Protein AF-A0A2N0QYH5-F1 (afdb_monomer)

Sequence (59 aa):
MDIFINGVWTAFYAIENVQMHRVKFNDKQLDIGCNFRYFNWRLSTEEVMKNYLNHRPFC

Mean predicted aligned error: 6.39 Å

Foldseek 3Di:
DWDDDLLHGDDDDDDPDDDPDDDPPDPDDDDDDPDDDDDPDDDDSVRVNVVCVVDPDDD

Structure (mmCIF, N/CA/C/O backbone):
data_AF-A0A2N0QYH5-F1
#
_entry.id   AF-A0A2N0QYH5-F1
#
loop_
_atom_site.group_PDB
_atom_s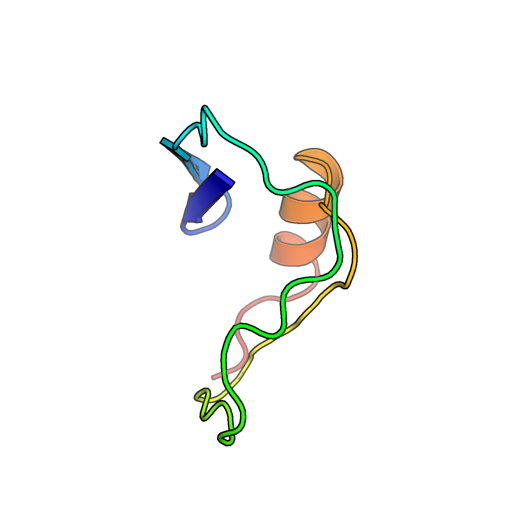ite.id
_atom_site.type_symbol
_atom_site.label_atom_id
_atom_site.label_alt_id
_atom_site.label_comp_id
_atom_site.label_asym_id
_atom_site.label_entity_id
_atom_site.label_seq_id
_atom_site.pdbx_PDB_ins_code
_atom_site.Cartn_x
_atom_site.Cartn_y
_atom_site.Cartn_z
_atom_site.occupancy
_atom_site.B_iso_or_equiv
_atom_site.auth_seq_id
_atom_site.auth_comp_id
_atom_site.auth_asym_id
_atom_site.auth_atom_id
_atom_site.pdbx_PDB_model_num
ATOM 1 N N . MET A 1 1 ? -3.503 6.224 4.946 1.00 88.19 1 MET A N 1
ATOM 2 C CA . MET A 1 1 ? -2.868 5.278 4.012 1.00 88.19 1 MET A CA 1
ATOM 3 C C . MET A 1 1 ? -2.566 6.033 2.740 1.00 88.19 1 MET A C 1
ATOM 5 O O . MET A 1 1 ? -3.485 6.612 2.179 1.00 88.19 1 MET A O 1
ATOM 9 N N . ASP A 1 2 ? -1.309 6.041 2.319 1.00 92.06 2 ASP A N 1
ATOM 10 C CA . ASP A 1 2 ? -0.884 6.622 1.044 1.00 92.06 2 ASP A CA 1
ATOM 11 C C . ASP A 1 2 ? -0.608 5.487 0.063 1.00 92.06 2 ASP A C 1
ATOM 13 O O . ASP A 1 2 ? 0.013 4.491 0.437 1.00 92.06 2 ASP A O 1
ATOM 17 N N . ILE A 1 3 ? -1.083 5.625 -1.172 1.00 93.25 3 ILE A N 1
ATOM 18 C CA . ILE A 1 3 ? -0.904 4.631 -2.229 1.00 93.25 3 ILE A CA 1
ATOM 19 C C . ILE A 1 3 ? 0.009 5.220 -3.299 1.00 93.25 3 ILE A C 1
ATOM 21 O O . ILE A 1 3 ? -0.265 6.288 -3.851 1.00 93.25 3 ILE A O 1
ATOM 25 N N . PHE A 1 4 ? 1.067 4.480 -3.621 1.00 93.31 4 PHE A N 1
ATOM 26 C CA . PHE A 1 4 ? 1.996 4.792 -4.699 1.00 93.31 4 PHE A CA 1
ATOM 27 C C . PHE A 1 4 ? 1.954 3.675 -5.745 1.00 93.31 4 PHE A C 1
ATOM 29 O O . PHE A 1 4 ? 2.050 2.501 -5.389 1.00 93.31 4 PHE A O 1
ATOM 36 N N . ILE A 1 5 ? 1.839 4.027 -7.027 1.00 93.00 5 ILE A N 1
ATOM 37 C CA . ILE A 1 5 ? 1.886 3.089 -8.158 1.00 93.00 5 ILE A CA 1
ATOM 38 C C . ILE A 1 5 ? 3.029 3.523 -9.069 1.00 93.00 5 ILE A C 1
ATOM 40 O O . ILE A 1 5 ? 3.085 4.678 -9.481 1.00 93.00 5 ILE A O 1
ATOM 44 N N . ASN A 1 6 ? 3.964 2.615 -9.364 1.00 91.00 6 ASN A N 1
ATOM 45 C CA . ASN A 1 6 ? 5.147 2.892 -10.192 1.00 91.00 6 ASN A CA 1
ATOM 46 C C . ASN A 1 6 ? 5.960 4.122 -9.733 1.00 91.00 6 ASN A C 1
ATOM 48 O O . ASN A 1 6 ? 6.500 4.865 -10.551 1.00 91.00 6 ASN A O 1
ATOM 52 N N . GLY A 1 7 ? 6.027 4.361 -8.419 1.00 89.75 7 GLY A N 1
ATOM 53 C CA . GLY A 1 7 ? 6.697 5.534 -7.848 1.00 89.75 7 GLY A CA 1
ATOM 54 C C . GLY A 1 7 ? 5.896 6.841 -7.942 1.00 89.75 7 GLY A C 1
ATOM 55 O O . GLY A 1 7 ? 6.436 7.903 -7.664 1.00 89.75 7 GLY A O 1
ATOM 56 N N . VAL A 1 8 ? 4.616 6.808 -8.314 1.00 92.44 8 VAL A N 1
ATOM 57 C CA . VAL A 1 8 ? 3.753 7.997 -8.360 1.00 92.44 8 VAL A CA 1
ATOM 58 C C . VAL A 1 8 ? 2.727 7.934 -7.237 1.00 92.44 8 VAL A C 1
ATOM 60 O O . VAL A 1 8 ? 1.990 6.952 -7.120 1.00 92.44 8 VAL A O 1
ATOM 63 N N . TRP A 1 9 ? 2.647 8.986 -6.417 1.00 94.31 9 TRP A N 1
ATOM 64 C CA . TRP A 1 9 ? 1.573 9.121 -5.430 1.00 94.31 9 TRP A CA 1
ATOM 65 C C . TRP A 1 9 ? 0.230 9.217 -6.155 1.00 94.31 9 TRP A C 1
ATOM 67 O O . TRP A 1 9 ? 0.006 10.133 -6.942 1.00 94.31 9 TRP A O 1
ATOM 77 N N . THR A 1 10 ? -0.631 8.226 -5.934 1.00 96.12 10 THR A N 1
ATOM 78 C CA . THR A 1 10 ? -1.858 8.033 -6.721 1.00 96.12 10 THR A CA 1
ATOM 79 C C . THR A 1 10 ? -3.106 8.368 -5.917 1.00 96.12 10 THR A C 1
ATOM 81 O O . THR A 1 10 ? -4.067 8.902 -6.462 1.00 96.12 10 THR A O 1
ATOM 84 N N . ALA A 1 11 ? -3.115 8.039 -4.626 1.00 94.75 11 ALA A N 1
ATOM 85 C CA . ALA A 1 11 ? -4.276 8.248 -3.776 1.00 94.75 11 ALA A CA 1
ATOM 86 C C . ALA A 1 11 ? -3.889 8.301 -2.299 1.00 94.75 11 ALA A C 1
ATOM 88 O O . ALA A 1 11 ? -2.849 7.781 -1.882 1.00 94.75 11 ALA A O 1
ATOM 89 N N . PHE A 1 12 ? -4.794 8.858 -1.499 1.00 93.19 12 PHE A N 1
ATOM 90 C CA . PHE A 1 12 ? -4.759 8.744 -0.052 1.00 93.19 12 PHE A CA 1
ATOM 91 C C . PHE A 1 12 ? -6.119 8.297 0.482 1.00 93.19 12 PHE A C 1
ATOM 93 O O . PHE A 1 12 ? -7.166 8.605 -0.083 1.00 93.19 12 PHE A O 1
ATOM 100 N N . TYR A 1 13 ? -6.085 7.579 1.600 1.00 88.38 13 TYR A N 1
ATOM 101 C CA . TYR A 1 13 ? -7.258 7.225 2.388 1.00 88.38 13 TYR A CA 1
ATOM 102 C C . TYR A 1 13 ? -6.983 7.516 3.863 1.00 88.38 13 TYR A C 1
ATOM 104 O O . TYR A 1 13 ? -6.074 6.927 4.461 1.00 88.38 13 TYR A O 1
ATOM 112 N N . ALA A 1 14 ? -7.737 8.444 4.449 1.00 86.88 14 ALA A N 1
ATOM 113 C CA . ALA A 1 14 ? -7.639 8.766 5.866 1.00 86.88 14 ALA A CA 1
ATOM 114 C C . ALA A 1 14 ? -8.467 7.770 6.689 1.00 86.88 14 ALA A C 1
ATOM 116 O O . ALA A 1 14 ? -9.589 7.433 6.327 1.00 86.88 14 ALA A O 1
ATOM 117 N N . ILE A 1 15 ? -7.907 7.294 7.801 1.00 83.00 15 ILE A N 1
ATOM 118 C CA . ILE A 1 15 ? -8.662 6.535 8.802 1.00 83.00 15 ILE A CA 1
ATOM 119 C C . ILE A 1 15 ? -8.974 7.518 9.922 1.00 83.00 15 ILE A C 1
ATOM 121 O O . ILE A 1 15 ? -8.053 8.007 10.569 1.00 83.00 15 ILE A O 1
ATOM 125 N N . GLU A 1 16 ? -10.252 7.816 10.129 1.00 82.31 16 GLU A N 1
ATOM 126 C CA . GLU A 1 16 ? -10.682 8.817 11.114 1.00 82.31 16 GLU A CA 1
ATOM 127 C C . GLU A 1 16 ? -10.576 8.291 12.552 1.00 82.31 16 GLU A C 1
ATOM 129 O O . GLU A 1 16 ? -10.108 8.993 13.443 1.00 82.31 16 GLU A O 1
ATOM 134 N N . ASN A 1 17 ? -10.925 7.020 12.771 1.00 82.94 17 ASN A N 1
ATOM 135 C CA . ASN A 1 17 ? -10.910 6.383 14.088 1.00 82.94 17 ASN A CA 1
ATOM 136 C C . ASN A 1 17 ? -9.747 5.393 14.204 1.00 82.94 17 ASN A C 1
ATOM 138 O O . ASN A 1 17 ? -9.919 4.178 14.082 1.00 82.94 17 ASN A O 1
ATOM 142 N N . VAL A 1 18 ? -8.539 5.921 14.403 1.00 80.31 18 VAL A N 1
ATOM 143 C CA . VAL A 1 18 ? -7.329 5.101 14.535 1.00 80.31 18 VAL A CA 1
ATOM 144 C C . VAL A 1 18 ? -7.348 4.329 15.858 1.00 80.31 18 VAL A C 1
ATOM 146 O O . VAL A 1 18 ? -7.374 4.913 16.940 1.00 80.31 18 VAL A O 1
ATOM 149 N N . GLN A 1 19 ? -7.283 2.999 15.777 1.00 78.50 19 GLN A N 1
ATOM 150 C CA . GLN A 1 19 ? -7.041 2.150 16.943 1.00 78.50 19 GLN A CA 1
ATOM 151 C C . GLN A 1 19 ? -5.570 2.255 17.355 1.00 78.50 19 GLN A C 1
ATOM 153 O O . GLN A 1 19 ? -4.685 1.751 16.668 1.00 78.50 19 GLN A O 1
ATOM 158 N N . MET A 1 20 ? -5.320 2.914 18.486 1.00 77.31 20 MET A N 1
ATOM 159 C CA . MET A 1 20 ? -3.968 3.129 19.024 1.00 77.31 20 MET A CA 1
ATOM 160 C C . MET A 1 20 ? -3.382 1.882 19.708 1.00 77.31 20 MET A C 1
ATOM 162 O O . MET A 1 20 ? -2.182 1.820 19.966 1.00 77.31 20 MET A O 1
ATOM 166 N N . HIS A 1 21 ? -4.217 0.884 20.011 1.00 77.00 21 HIS A N 1
ATOM 167 C CA . HIS A 1 21 ? -3.792 -0.369 20.631 1.00 77.00 21 HIS A CA 1
ATOM 168 C C . HIS A 1 21 ? -3.417 -1.412 19.575 1.00 77.00 21 HIS A C 1
ATOM 170 O O . HIS A 1 21 ? -3.932 -1.409 18.459 1.00 77.00 21 HIS A O 1
ATOM 176 N N . ARG A 1 22 ? -2.535 -2.348 19.941 1.00 72.38 22 ARG A N 1
ATOM 177 C CA . ARG A 1 22 ? -2.142 -3.467 19.077 1.00 72.38 22 ARG A CA 1
ATOM 178 C C . ARG A 1 22 ? -3.364 -4.328 18.741 1.00 72.38 22 ARG A C 1
ATOM 180 O O . ARG A 1 22 ? -3.878 -5.039 19.600 1.00 72.38 22 ARG A O 1
ATOM 187 N N . VAL A 1 23 ? -3.780 -4.306 17.477 1.00 71.50 23 VAL A N 1
ATOM 188 C CA . VAL A 1 23 ? -4.882 -5.127 16.959 1.00 71.50 23 VAL A CA 1
ATOM 189 C C . VAL A 1 23 ? -4.318 -6.394 16.318 1.00 71.50 23 VAL A C 1
ATOM 191 O O . VAL A 1 23 ? -3.460 -6.324 15.438 1.00 71.50 23 VAL A O 1
ATOM 194 N N . LYS A 1 24 ? -4.808 -7.567 16.735 1.00 74.62 24 LYS A N 1
ATOM 195 C CA . LYS A 1 24 ? -4.604 -8.817 15.993 1.00 74.62 24 LYS A CA 1
ATOM 196 C C . LYS A 1 24 ? -5.700 -8.895 14.930 1.00 74.62 24 LYS A C 1
ATOM 198 O O . LYS A 1 24 ? -6.852 -9.152 15.252 1.00 74.62 24 LYS A O 1
ATOM 203 N N . PHE A 1 25 ? -5.350 -8.583 13.684 1.00 70.44 25 PHE A N 1
ATOM 204 C CA . PHE A 1 25 ? -6.323 -8.474 12.590 1.00 70.44 25 PHE A CA 1
ATOM 205 C C . PHE A 1 25 ? -6.819 -9.832 12.071 1.00 70.44 25 PHE A C 1
ATOM 207 O O . PHE A 1 25 ? -7.879 -9.896 11.455 1.00 70.44 25 PHE A O 1
ATOM 214 N N . ASN A 1 26 ? -6.069 -10.912 12.310 1.00 74.25 26 ASN A N 1
ATOM 215 C CA . ASN A 1 26 ? -6.445 -12.277 11.958 1.00 74.25 26 ASN A CA 1
ATOM 216 C C . ASN A 1 26 ? -5.549 -13.277 12.711 1.00 74.25 26 ASN A C 1
ATOM 218 O O . ASN A 1 26 ? -4.386 -12.982 12.997 1.00 74.25 26 ASN A O 1
ATOM 222 N N . ASP A 1 27 ? -6.078 -14.465 12.990 1.00 82.56 27 ASP A N 1
ATOM 223 C CA . ASP A 1 27 ? -5.338 -15.585 13.592 1.00 82.56 27 ASP A CA 1
ATOM 224 C C . ASP A 1 27 ? -4.812 -16.566 12.533 1.00 82.56 27 ASP A C 1
ATOM 226 O O . ASP A 1 27 ? -4.118 -17.527 12.860 1.00 82.56 27 ASP A O 1
ATOM 230 N N . LYS A 1 28 ? -5.147 -16.326 11.262 1.00 86.06 28 LYS A N 1
ATOM 231 C CA . LYS A 1 28 ? -4.778 -17.157 10.114 1.00 86.06 28 LYS A CA 1
ATOM 232 C C . LYS A 1 28 ? -3.535 -16.632 9.393 1.00 86.06 28 LYS A C 1
ATOM 234 O O . LYS A 1 28 ? -3.178 -15.461 9.515 1.00 86.06 28 LYS A O 1
ATOM 239 N N . GLN A 1 29 ? -2.909 -17.516 8.617 1.00 84.88 29 GLN A N 1
ATOM 240 C CA . GLN A 1 29 ? -1.766 -17.197 7.766 1.00 84.88 29 GLN A CA 1
ATOM 241 C C . GLN A 1 29 ? -2.128 -16.142 6.708 1.00 84.88 29 GLN A C 1
ATOM 243 O O . GLN A 1 29 ? -3.227 -16.147 6.155 1.00 84.88 29 GLN A O 1
ATOM 248 N N . LEU A 1 30 ? -1.189 -15.229 6.457 1.00 85.31 30 LEU A N 1
ATOM 249 C CA . LEU A 1 30 ? -1.255 -14.245 5.383 1.00 85.31 30 LEU A CA 1
ATOM 250 C C . LEU A 1 30 ? -0.501 -14.795 4.168 1.00 85.31 30 LEU A C 1
ATOM 252 O O . LEU A 1 30 ? 0.726 -14.875 4.198 1.00 8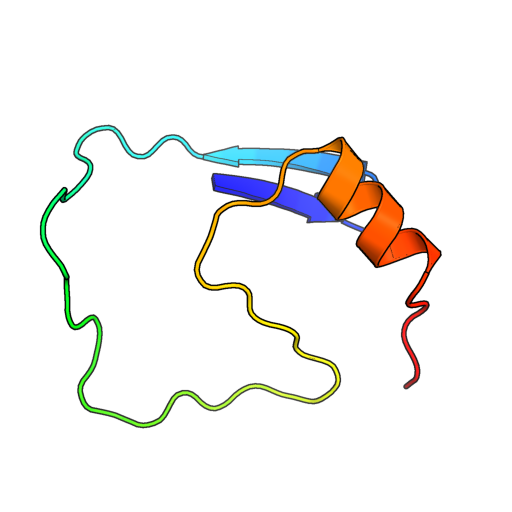5.31 30 LEU A O 1
ATOM 256 N N . ASP A 1 31 ? -1.232 -15.151 3.115 1.00 86.69 31 ASP A N 1
ATOM 257 C CA . ASP A 1 31 ? -0.647 -15.637 1.865 1.00 86.69 31 ASP A CA 1
ATOM 258 C C . ASP A 1 31 ? -0.467 -14.476 0.883 1.00 86.69 31 ASP A C 1
ATOM 260 O O . ASP A 1 31 ? -1.432 -13.841 0.454 1.00 86.69 31 ASP A O 1
ATOM 264 N N . ILE A 1 32 ? 0.787 -14.179 0.542 1.00 85.62 32 ILE A N 1
ATOM 265 C CA . ILE A 1 32 ? 1.164 -13.125 -0.405 1.00 85.62 32 ILE A CA 1
ATOM 266 C C . ILE A 1 32 ? 1.989 -13.757 -1.529 1.00 85.62 32 ILE A C 1
ATOM 268 O O . ILE A 1 32 ? 2.769 -14.675 -1.286 1.00 85.62 32 ILE A O 1
ATOM 272 N N . GLY A 1 33 ? 1.805 -13.269 -2.760 1.00 84.56 33 GLY A N 1
ATOM 273 C CA . GLY A 1 33 ? 2.587 -13.686 -3.927 1.00 84.56 33 GLY A CA 1
ATOM 274 C C . GLY A 1 33 ? 4.078 -13.316 -3.848 1.00 84.56 33 GLY A C 1
ATOM 275 O O . GLY A 1 33 ? 4.615 -12.973 -2.795 1.00 84.56 33 GLY A O 1
ATOM 276 N N . CYS A 1 34 ? 4.777 -13.382 -4.982 1.00 79.62 34 CYS A N 1
ATOM 277 C CA . CYS A 1 34 ? 6.208 -13.072 -5.037 1.00 79.62 34 CYS A CA 1
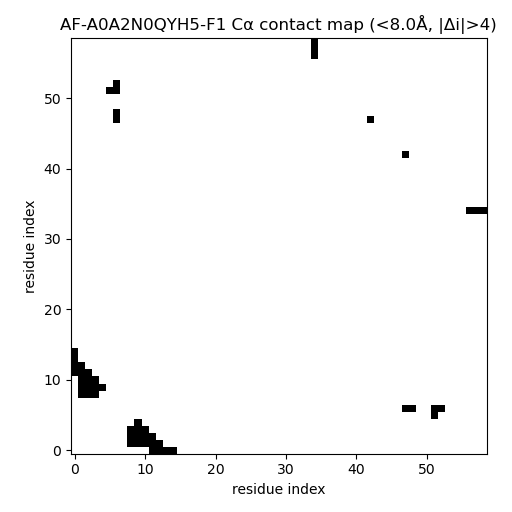ATOM 278 C C . CYS A 1 34 ? 6.506 -11.561 -4.911 1.00 79.62 34 CYS A C 1
ATOM 280 O O . CYS A 1 34 ? 5.661 -10.716 -5.199 1.00 79.62 34 CYS A O 1
ATOM 282 N N . ASN A 1 35 ? 7.733 -11.236 -4.478 1.00 83.25 35 ASN A N 1
ATOM 283 C CA . ASN A 1 35 ? 8.275 -9.874 -4.335 1.00 83.25 35 ASN A CA 1
ATOM 284 C C . ASN A 1 35 ? 7.504 -8.930 -3.406 1.00 83.25 35 ASN A C 1
ATOM 286 O O . ASN A 1 35 ? 7.250 -7.769 -3.726 1.00 83.25 35 ASN A O 1
ATOM 290 N N . PHE A 1 36 ? 7.204 -9.410 -2.203 1.00 85.94 36 PHE A N 1
ATOM 291 C CA . PHE A 1 36 ? 6.634 -8.591 -1.144 1.00 85.94 36 PHE A CA 1
ATOM 292 C C . PHE A 1 36 ? 7.688 -8.169 -0.117 1.00 85.94 36 PHE A C 1
ATOM 294 O O . PHE A 1 36 ? 8.531 -8.966 0.298 1.00 85.94 36 PHE A O 1
ATOM 301 N N . ARG A 1 37 ? 7.614 -6.913 0.336 1.00 87.69 37 ARG A N 1
ATOM 302 C CA . ARG A 1 37 ? 8.419 -6.400 1.447 1.00 87.69 37 ARG A CA 1
ATOM 303 C C . ARG A 1 37 ? 7.525 -5.701 2.459 1.00 87.69 37 ARG A C 1
ATOM 305 O O . ARG A 1 37 ? 6.679 -4.891 2.094 1.00 87.69 37 ARG A O 1
ATOM 312 N N . TYR A 1 38 ? 7.771 -5.993 3.730 1.00 88.38 38 TYR A N 1
ATOM 313 C CA . TYR A 1 38 ? 7.045 -5.427 4.857 1.00 88.38 38 TYR A CA 1
ATOM 314 C C . TYR A 1 38 ? 7.971 -4.611 5.759 1.00 88.38 38 TYR A C 1
ATOM 316 O O . TYR A 1 38 ? 9.116 -4.995 5.995 1.00 88.38 38 TYR A O 1
ATOM 324 N N . PHE A 1 39 ? 7.433 -3.515 6.291 1.00 90.56 39 PHE A N 1
ATOM 325 C CA . PHE A 1 39 ? 8.055 -2.677 7.308 1.00 90.56 39 PHE A CA 1
ATOM 326 C C . PHE A 1 39 ? 7.063 -2.528 8.462 1.00 90.56 39 PHE A C 1
ATOM 328 O O . PHE A 1 39 ? 5.883 -2.269 8.235 1.00 90.56 39 PHE A O 1
ATOM 335 N N . ASN A 1 40 ? 7.527 -2.670 9.703 1.00 89.19 40 ASN A N 1
ATOM 336 C CA . ASN A 1 40 ? 6.698 -2.472 10.897 1.00 89.19 40 ASN A CA 1
ATOM 337 C C . ASN A 1 40 ? 6.587 -0.992 11.317 1.00 89.19 40 ASN A C 1
ATOM 339 O O . ASN A 1 40 ? 6.155 -0.706 12.431 1.00 89.19 40 ASN A O 1
ATOM 343 N N . TRP A 1 41 ? 6.963 -0.062 10.436 1.00 89.06 41 TRP A N 1
ATOM 344 C CA . TRP A 1 41 ? 6.764 1.379 10.581 1.00 89.06 41 TRP A CA 1
ATOM 345 C C . TRP A 1 41 ? 6.277 1.984 9.261 1.00 89.06 41 TRP A C 1
ATOM 347 O O . TRP A 1 41 ? 6.416 1.390 8.190 1.00 89.06 41 TRP A O 1
ATOM 357 N N . ARG A 1 42 ? 5.697 3.186 9.338 1.00 90.00 42 ARG A N 1
ATOM 358 C CA . ARG A 1 42 ? 5.294 3.951 8.155 1.00 90.00 42 ARG A CA 1
ATOM 359 C C . ARG A 1 42 ? 6.524 4.610 7.537 1.00 90.00 42 ARG A C 1
ATOM 361 O O . ARG A 1 42 ? 7.184 5.395 8.208 1.00 90.00 42 ARG A O 1
ATOM 368 N N . LEU A 1 43 ? 6.778 4.321 6.265 1.00 92.75 43 LEU A N 1
ATOM 369 C CA . LEU A 1 43 ? 7.803 5.008 5.482 1.00 92.75 43 LEU A CA 1
ATOM 370 C C . LEU A 1 43 ? 7.379 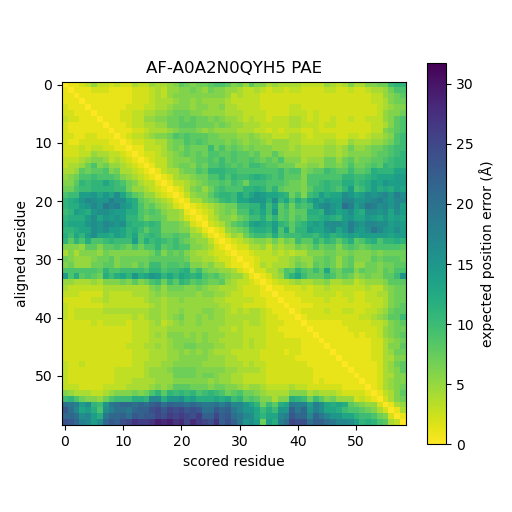6.446 5.162 1.00 92.75 43 LEU A C 1
ATOM 372 O O . LEU A 1 43 ? 6.197 6.715 4.924 1.00 92.75 43 LEU A O 1
ATOM 376 N N . SER A 1 44 ? 8.347 7.356 5.104 1.00 93.75 44 SER A N 1
ATOM 377 C CA . SER A 1 44 ? 8.164 8.671 4.491 1.00 93.75 44 SER A CA 1
ATOM 378 C C . SER A 1 44 ? 8.048 8.556 2.964 1.00 93.75 44 SER A C 1
ATOM 380 O O . SER A 1 44 ? 8.443 7.553 2.365 1.00 93.75 44 SER A O 1
ATOM 382 N N . THR A 1 45 ? 7.545 9.599 2.297 1.00 92.25 45 THR A N 1
ATOM 383 C CA . THR A 1 45 ? 7.483 9.645 0.823 1.00 92.25 45 THR A CA 1
ATOM 384 C C . THR A 1 45 ? 8.868 9.442 0.195 1.00 92.25 45 THR A C 1
ATOM 386 O O . THR A 1 45 ? 9.011 8.696 -0.771 1.00 92.25 45 THR A O 1
ATOM 389 N N . GLU A 1 46 ? 9.909 10.050 0.765 1.00 93.75 46 GLU A N 1
ATOM 390 C CA . GLU A 1 46 ? 11.289 9.919 0.283 1.00 93.75 46 GLU A CA 1
ATOM 391 C C . GLU A 1 46 ? 11.802 8.480 0.407 1.00 93.75 46 GLU A C 1
ATOM 393 O O . GLU A 1 46 ? 12.431 7.954 -0.514 1.00 93.75 46 GLU A O 1
ATOM 398 N N . GLU A 1 47 ? 11.495 7.814 1.522 1.00 94.19 47 GLU A N 1
ATOM 399 C C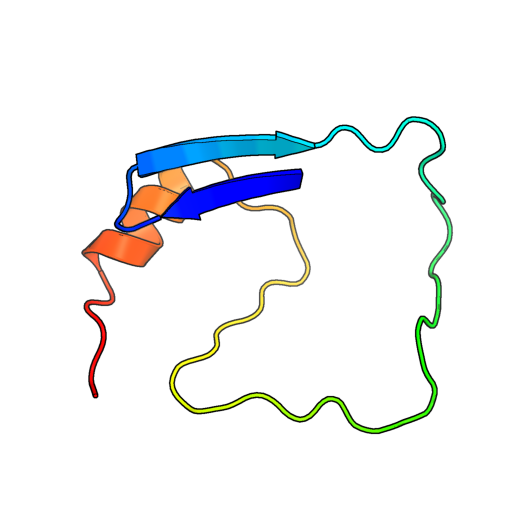A . GLU A 1 47 ? 11.863 6.418 1.750 1.00 94.19 47 GLU A CA 1
ATOM 400 C C . GLU A 1 47 ? 11.141 5.472 0.789 1.00 94.19 47 GLU A C 1
ATOM 402 O O . GLU A 1 47 ? 11.774 4.555 0.264 1.00 94.19 47 GLU A O 1
ATOM 407 N N . VAL A 1 48 ? 9.854 5.710 0.505 1.00 92.19 48 VAL A N 1
ATOM 408 C CA . VAL A 1 48 ? 9.094 4.950 -0.503 1.00 92.19 48 VAL A CA 1
ATOM 409 C C . VAL A 1 48 ? 9.756 5.076 -1.874 1.00 92.19 48 VAL A C 1
ATOM 411 O O . VAL A 1 48 ? 10.034 4.064 -2.521 1.00 92.19 48 VAL A O 1
ATOM 414 N N . MET A 1 49 ? 10.078 6.302 -2.296 1.00 92.00 49 MET A N 1
ATOM 415 C CA . MET A 1 49 ? 10.710 6.556 -3.594 1.00 92.00 49 MET A CA 1
ATOM 416 C C . MET A 1 49 ? 12.093 5.920 -3.693 1.00 92.00 49 MET A C 1
ATOM 418 O O . MET A 1 49 ? 12.404 5.241 -4.673 1.00 92.00 49 MET A O 1
ATOM 422 N N . LYS A 1 50 ? 12.918 6.075 -2.654 1.00 91.81 50 LYS A N 1
ATOM 423 C CA . LYS A 1 50 ? 14.239 5.446 -2.583 1.00 91.81 50 LYS A CA 1
ATOM 424 C C . LYS A 1 50 ? 14.130 3.922 -2.600 1.00 91.81 50 LYS A C 1
ATOM 426 O O . LYS A 1 50 ? 14.938 3.260 -3.249 1.00 91.81 50 LYS A O 1
ATOM 431 N N . ASN A 1 51 ? 13.146 3.350 -1.905 1.00 89.88 51 ASN A N 1
ATOM 432 C CA . ASN A 1 51 ? 12.930 1.909 -1.893 1.00 89.88 51 ASN A CA 1
ATOM 433 C C . ASN A 1 51 ? 12.560 1.383 -3.287 1.00 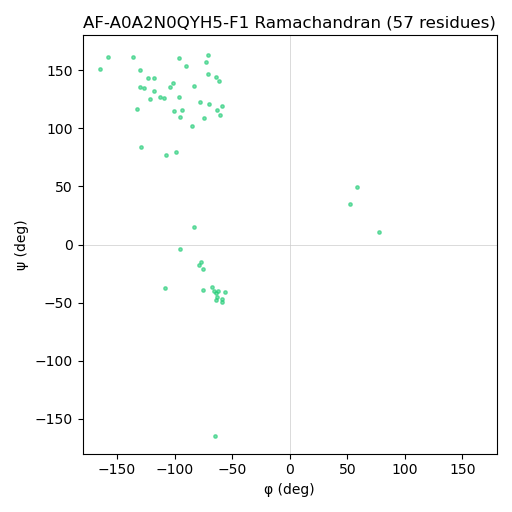89.88 51 ASN A C 1
ATOM 435 O O . ASN A 1 51 ? 13.204 0.436 -3.739 1.00 89.88 51 ASN A O 1
ATOM 439 N N . TYR A 1 52 ? 11.616 2.042 -3.967 1.00 89.50 52 TYR A N 1
ATOM 440 C CA . TYR A 1 52 ? 11.185 1.717 -5.329 1.00 89.50 52 TYR A CA 1
ATOM 441 C C . TYR A 1 52 ? 12.337 1.791 -6.343 1.00 89.50 52 TYR A C 1
ATOM 443 O O . TYR A 1 52 ? 12.541 0.864 -7.122 1.00 89.50 52 TYR A O 1
ATOM 451 N N . LEU A 1 53 ? 13.142 2.858 -6.310 1.00 89.12 53 LEU A N 1
ATOM 452 C CA . LEU A 1 53 ? 14.254 3.039 -7.253 1.00 89.12 53 LEU A CA 1
ATOM 453 C C . LEU A 1 53 ? 15.383 2.019 -7.055 1.00 89.12 53 LEU A C 1
ATOM 455 O O . LEU A 1 53 ? 15.986 1.570 -8.031 1.00 89.12 53 LEU A O 1
ATOM 459 N N . ASN A 1 54 ? 15.661 1.645 -5.803 1.00 88.06 54 ASN A N 1
ATOM 460 C CA . ASN A 1 54 ? 16.717 0.685 -5.471 1.00 88.06 54 ASN A CA 1
ATOM 461 C C . ASN A 1 54 ? 16.306 -0.772 -5.708 1.00 88.06 54 ASN A C 1
ATOM 463 O O . ASN A 1 54 ? 17.167 -1.645 -5.780 1.00 88.06 54 ASN A O 1
ATOM 467 N N . HIS A 1 55 ? 15.006 -1.043 -5.814 1.00 76.31 55 HIS A N 1
ATOM 468 C CA . HIS A 1 55 ? 14.474 -2.385 -5.999 1.00 76.31 55 HIS A CA 1
ATOM 469 C C . HIS A 1 55 ? 13.510 -2.362 -7.179 1.00 76.31 55 HI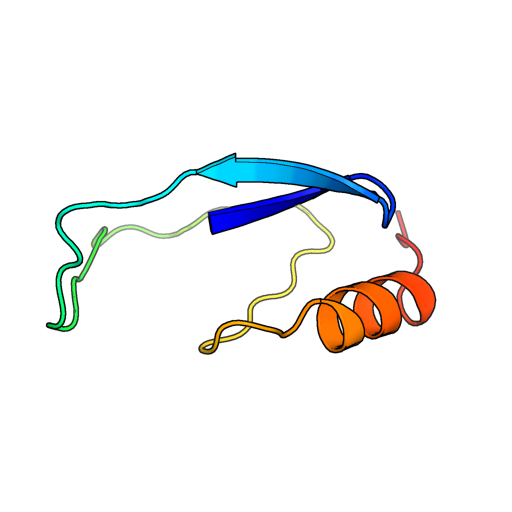S A C 1
ATOM 471 O O . HIS A 1 55 ? 12.298 -2.236 -7.016 1.00 76.31 55 HIS A O 1
ATOM 477 N N . ARG A 1 56 ? 14.061 -2.481 -8.390 1.00 64.50 56 ARG A N 1
ATOM 478 C CA . ARG A 1 56 ? 13.232 -2.748 -9.568 1.00 64.50 56 ARG A CA 1
ATOM 479 C C . ARG A 1 56 ? 12.580 -4.129 -9.411 1.00 64.50 56 ARG A C 1
ATOM 481 O O . ARG A 1 56 ? 13.220 -5.020 -8.848 1.00 64.50 56 ARG A O 1
ATOM 488 N N . PRO A 1 57 ? 11.333 -4.318 -9.871 1.00 59.94 57 PRO A N 1
ATOM 489 C CA . PRO A 1 57 ? 10.667 -5.608 -9.772 1.00 59.94 57 PRO A CA 1
ATOM 490 C C . PRO A 1 57 ? 11.497 -6.662 -10.512 1.00 59.94 57 PRO A C 1
ATOM 492 O O . PRO A 1 57 ? 11.736 -6.534 -11.709 1.00 59.94 57 PRO A O 1
ATOM 495 N N . PHE A 1 58 ? 11.958 -7.678 -9.785 1.00 56.16 58 PHE A N 1
ATOM 496 C CA . PHE A 1 58 ? 12.540 -8.882 -10.368 1.00 56.16 58 PHE A CA 1
ATOM 497 C C . PHE A 1 58 ? 11.477 -9.975 -10.389 1.00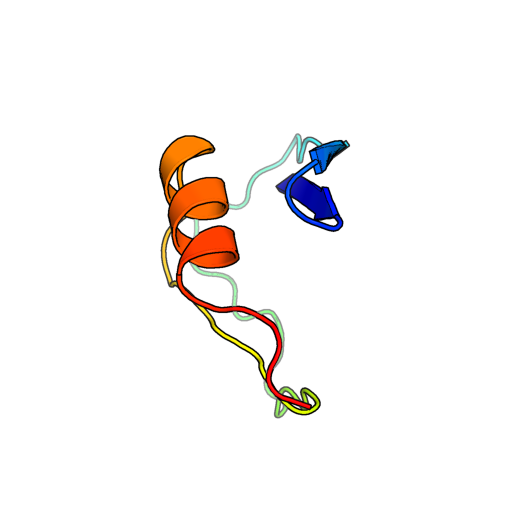 56.16 58 PHE A C 1
ATOM 499 O O . PHE A 1 58 ? 11.448 -10.833 -9.509 1.00 56.16 58 PHE A O 1
ATOM 506 N N . CYS A 1 59 ? 10.591 -9.914 -11.377 1.00 52.09 59 CYS A N 1
ATOM 507 C CA . CYS A 1 59 ? 9.901 -11.092 -11.892 1.00 52.09 59 CYS A CA 1
ATOM 508 C C . CYS A 1 59 ? 10.221 -11.191 -13.378 1.00 52.09 59 CYS A C 1
ATOM 510 O O . CYS A 1 59 ? 10.038 -10.160 -14.064 1.00 52.09 59 CYS A O 1
#

Solvent-accessible surface area (backbone atoms only — not comparable to full-atom values): 4356 Å² total; per-residue (Å²): 87,80,42,66,56,98,80,36,86,73,49,75,49,87,72,89,83,72,76,89,62,94,74,83,89,66,96,65,86,86,88,73,75,85,94,77,86,89,70,100,62,86,72,52,73,68,52,50,46,52,51,47,73,76,50,67,86,88,123

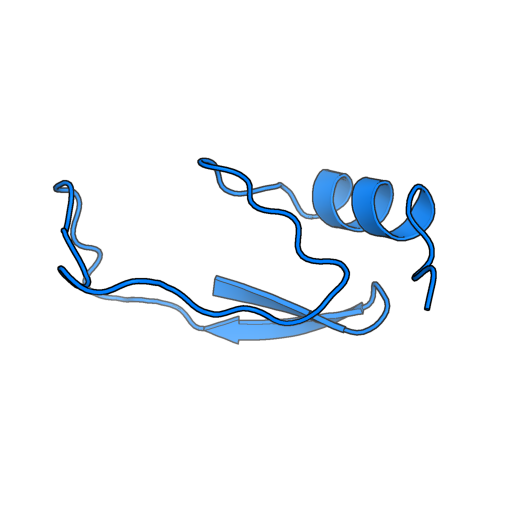Radius of gyration: 14.1 Å; Cα contacts (8 Å, |Δi|>4): 26; chains: 1; bounding box: 28×27×32 Å

Organism: NCBI:txid588596

pLDDT: mean 84.73, std 9.65, range [52.09, 96.12]

Secondary structure (DSSP, 8-state):
-EEEETTEEEEE---SS---S-----SS-----SS----SSPPPHHHHHHHHHHS----